Protein AF-A0A7J3ZB89-F1 (afdb_monomer_lite)

Structure (mmCIF, N/CA/C/O backbone):
data_AF-A0A7J3ZB89-F1
#
_entry.id   AF-A0A7J3ZB89-F1
#
loop_
_atom_site.group_PDB
_atom_site.id
_atom_site.type_symbol
_atom_site.label_atom_id
_atom_site.label_alt_id
_atom_site.label_comp_id
_atom_site.label_asym_id
_atom_site.label_entity_id
_atom_site.label_seq_id
_atom_site.pdbx_PDB_ins_code
_atom_site.Cartn_x
_atom_site.Cartn_y
_atom_site.Cartn_z
_atom_site.occupancy
_atom_site.B_iso_or_equiv
_atom_site.auth_seq_id
_atom_site.auth_comp_id
_atom_site.auth_asym_id
_atom_site.auth_atom_id
_atom_site.pdbx_PDB_model_num
ATOM 1 N N . MET A 1 1 ? -1.189 5.297 5.459 1.00 79.19 1 MET A N 1
ATOM 2 C CA . MET A 1 1 ? -1.530 4.259 4.459 1.00 79.19 1 MET A CA 1
ATOM 3 C C . MET A 1 1 ? -0.538 4.238 3.300 1.00 79.19 1 MET A C 1
ATOM 5 O O . MET A 1 1 ? 0.124 3.229 3.144 1.00 79.19 1 MET A O 1
ATOM 9 N N . PHE A 1 2 ? -0.333 5.319 2.541 1.00 83.44 2 PHE A N 1
ATOM 10 C CA . PHE A 1 2 ? 0.710 5.305 1.499 1.00 83.44 2 PHE A CA 1
ATOM 11 C C . PHE A 1 2 ? 2.113 5.008 2.067 1.00 83.44 2 PHE A C 1
ATOM 13 O O . PHE A 1 2 ? 2.847 4.205 1.506 1.00 83.44 2 PHE A O 1
ATOM 20 N N . GLU A 1 3 ? 2.425 5.529 3.260 1.00 87.94 3 GLU A N 1
ATOM 21 C CA . GLU A 1 3 ? 3.652 5.182 4.001 1.00 87.94 3 GLU A CA 1
ATOM 22 C C . GLU A 1 3 ? 3.804 3.684 4.313 1.00 87.94 3 GLU A C 1
ATOM 24 O O . GLU A 1 3 ? 4.921 3.176 4.345 1.00 87.94 3 GLU A O 1
ATOM 29 N N . TYR A 1 4 ? 2.701 2.948 4.486 1.00 93.94 4 TYR A N 1
ATOM 30 C CA . TYR A 1 4 ? 2.756 1.497 4.680 1.00 93.94 4 TYR A CA 1
ATOM 31 C C . TYR A 1 4 ? 3.288 0.802 3.420 1.00 93.94 4 TYR A C 1
ATOM 33 O O . TYR A 1 4 ? 4.195 -0.024 3.502 1.00 93.94 4 TYR A O 1
ATOM 41 N N . PHE A 1 5 ? 2.787 1.187 2.245 1.00 94.44 5 PHE A N 1
ATOM 42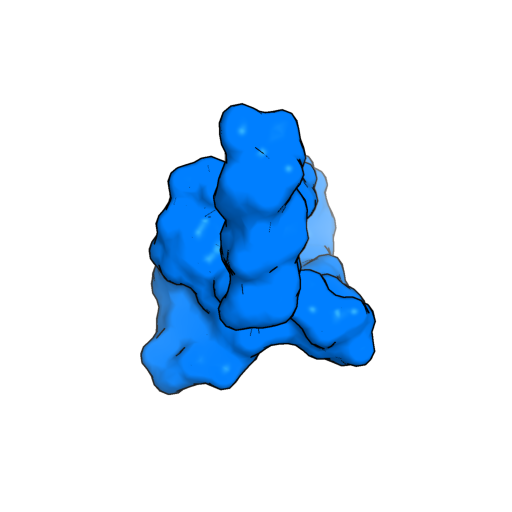 C CA . PHE A 1 5 ? 3.262 0.639 0.974 1.00 94.44 5 PHE A CA 1
ATOM 43 C C . PHE A 1 5 ? 4.663 1.138 0.607 1.00 94.44 5 PHE A C 1
ATOM 45 O O . PHE A 1 5 ? 5.438 0.378 0.037 1.00 94.44 5 PHE A O 1
ATOM 52 N N . LYS A 1 6 ? 5.035 2.366 0.994 1.00 92.38 6 LYS A N 1
ATOM 53 C CA . LYS A 1 6 ? 6.418 2.854 0.867 1.00 92.38 6 LYS A CA 1
ATOM 54 C C . LYS A 1 6 ? 7.405 2.045 1.703 1.00 92.38 6 LYS A C 1
ATOM 56 O O . LYS A 1 6 ? 8.509 1.796 1.240 1.00 92.38 6 LYS A O 1
ATOM 61 N N . LYS A 1 7 ? 7.020 1.641 2.917 1.00 92.56 7 LYS A N 1
ATOM 62 C CA . LYS A 1 7 ? 7.880 0.851 3.806 1.00 92.56 7 LYS A CA 1
ATOM 63 C C . LYS A 1 7 ? 8.033 -0.594 3.332 1.00 92.56 7 LYS A C 1
ATOM 65 O O . LYS A 1 7 ? 9.131 -1.130 3.393 1.00 92.56 7 LYS A O 1
ATOM 70 N N . ASN A 1 8 ? 6.942 -1.217 2.884 1.00 94.12 8 ASN A N 1
ATOM 71 C CA . ASN A 1 8 ? 6.945 -2.639 2.535 1.00 94.12 8 ASN A CA 1
ATOM 72 C C . ASN A 1 8 ? 7.320 -2.911 1.072 1.00 94.12 8 ASN A C 1
ATOM 74 O O . ASN A 1 8 ? 7.839 -3.982 0.784 1.00 94.12 8 ASN A O 1
ATOM 78 N N . ILE A 1 9 ? 7.104 -1.952 0.160 1.00 93.81 9 ILE A N 1
ATOM 79 C CA . ILE A 1 9 ? 7.360 -2.017 -1.293 1.00 93.81 9 ILE A CA 1
ATOM 80 C C . ILE A 1 9 ? 6.537 -3.077 -2.044 1.00 93.81 9 ILE A C 1
ATOM 82 O O . ILE A 1 9 ? 5.941 -2.754 -3.067 1.00 93.81 9 ILE A O 1
ATOM 86 N N . SER A 1 10 ? 6.469 -4.307 -1.551 1.00 96.62 10 SER A N 1
ATOM 87 C CA . SER A 1 10 ? 5.674 -5.424 -2.057 1.00 96.62 10 SER A CA 1
ATOM 88 C C . SER A 1 10 ? 5.088 -6.171 -0.868 1.00 96.62 10 SER A C 1
ATOM 90 O O . SER A 1 10 ? 5.816 -6.546 0.049 1.00 96.62 10 SER A O 1
ATOM 92 N N . VAL A 1 11 ? 3.781 -6.411 -0.879 1.00 97.50 11 VAL A N 1
ATOM 93 C CA . VAL A 1 11 ? 3.105 -7.125 0.205 1.00 97.50 11 VAL A CA 1
ATOM 94 C C . VAL A 1 11 ? 2.030 -8.064 -0.333 1.00 97.50 11 VAL A C 1
ATOM 96 O O . VAL A 1 11 ? 1.361 -7.753 -1.316 1.00 97.50 11 VAL A O 1
ATOM 99 N N . GLY A 1 12 ? 1.844 -9.215 0.313 1.00 98.06 12 GLY A N 1
ATOM 100 C CA . GLY A 1 12 ? 0.753 -10.131 -0.025 1.00 98.06 12 GLY A CA 1
ATOM 101 C C . GLY A 1 12 ? -0.614 -9.480 0.210 1.00 98.06 12 GLY A C 1
ATOM 102 O O . GLY A 1 12 ? -0.815 -8.817 1.226 1.00 98.06 12 GLY A O 1
ATOM 103 N N . GLU A 1 13 ? -1.566 -9.680 -0.700 1.00 97.12 13 GLU A N 1
ATOM 104 C CA . GLU A 1 13 ? -2.878 -9.011 -0.688 1.00 97.12 13 GLU A CA 1
ATOM 105 C C . GLU A 1 13 ? -3.657 -9.279 0.610 1.00 97.12 13 GLU A C 1
ATOM 107 O O . GLU A 1 13 ? -4.148 -8.348 1.250 1.00 97.12 13 GLU A O 1
ATOM 112 N N . ILE A 1 14 ? -3.695 -10.539 1.055 1.00 97.44 14 ILE A N 1
ATOM 113 C CA . ILE A 1 14 ? -4.371 -10.936 2.301 1.00 97.44 14 ILE A CA 1
ATOM 114 C C . ILE A 1 14 ? -3.727 -10.250 3.513 1.00 97.44 14 ILE A C 1
ATOM 116 O O . ILE A 1 14 ? -4.430 -9.738 4.389 1.00 97.44 14 ILE A O 1
ATOM 120 N N . LEU A 1 15 ? -2.392 -10.216 3.559 1.00 97.56 15 LEU A N 1
ATOM 121 C CA . LEU A 1 15 ? -1.652 -9.588 4.651 1.00 97.56 15 LEU A CA 1
ATOM 122 C C . LEU A 1 15 ? -1.885 -8.074 4.667 1.00 97.56 15 LEU A C 1
ATOM 124 O O . LEU A 1 15 ? -2.200 -7.525 5.720 1.00 97.56 15 LEU A O 1
ATOM 128 N N . ALA A 1 16 ? -1.831 -7.430 3.500 1.00 96.88 16 ALA A N 1
ATOM 129 C CA . ALA A 1 16 ? -2.083 -6.003 3.346 1.00 96.88 16 ALA A CA 1
ATOM 130 C C . ALA A 1 16 ? -3.455 -5.613 3.895 1.00 96.88 16 ALA A C 1
ATOM 132 O O . ALA A 1 16 ? -3.562 -4.709 4.721 1.00 96.88 16 ALA A O 1
ATOM 133 N N . VAL A 1 17 ? -4.512 -6.325 3.494 1.00 97.00 17 VAL A N 1
ATOM 134 C CA . VAL A 1 17 ? -5.877 -6.061 3.974 1.00 97.00 17 VAL A CA 1
ATOM 135 C C . VAL A 1 17 ? -5.976 -6.265 5.485 1.00 97.00 17 VAL A C 1
ATOM 137 O O . VAL A 1 17 ? -6.556 -5.427 6.181 1.00 97.00 17 VAL A O 1
ATOM 140 N N . LYS A 1 18 ? -5.386 -7.346 6.010 1.00 97.25 18 LYS A N 1
ATOM 141 C CA . LYS A 1 18 ? -5.393 -7.654 7.445 1.00 97.25 18 LYS A CA 1
ATOM 142 C C . LYS A 1 18 ? -4.685 -6.571 8.262 1.00 97.25 18 LYS A C 1
ATOM 144 O O . LYS A 1 18 ? -5.249 -6.081 9.238 1.00 97.25 18 LYS A O 1
ATOM 149 N N . GLU A 1 19 ? -3.481 -6.170 7.871 1.00 96.25 19 GLU A N 1
ATOM 150 C CA . GLU A 1 19 ? -2.687 -5.164 8.586 1.00 96.25 19 GLU A CA 1
ATOM 151 C C . GLU A 1 19 ? -3.305 -3.770 8.486 1.00 96.25 19 GLU A C 1
ATOM 153 O O . GLU A 1 19 ? -3.403 -3.061 9.487 1.00 96.25 19 GLU A O 1
ATOM 158 N N . LEU A 1 20 ? -3.810 -3.389 7.313 1.00 95.75 20 LEU A N 1
ATOM 159 C CA . LEU A 1 20 ? -4.519 -2.124 7.126 1.00 95.75 20 LEU A CA 1
ATOM 160 C C . LEU A 1 20 ? -5.795 -2.043 7.978 1.00 95.75 20 LEU A C 1
ATOM 162 O O . LEU A 1 20 ? -6.086 -0.990 8.549 1.00 95.75 20 LEU A O 1
ATOM 166 N N . ARG A 1 21 ? -6.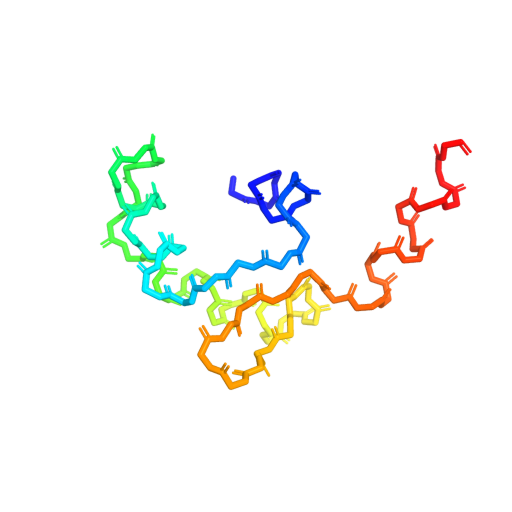526 -3.151 8.130 1.00 96.12 21 ARG A N 1
ATOM 167 C CA . ARG A 1 21 ? -7.702 -3.212 9.010 1.00 96.12 21 ARG A CA 1
ATOM 168 C C . ARG A 1 21 ? -7.311 -3.164 10.489 1.00 96.12 21 ARG A C 1
ATOM 170 O O . ARG A 1 21 ? -7.887 -2.397 11.254 1.00 96.12 21 ARG A O 1
ATOM 177 N N . LEU A 1 22 ? -6.338 -3.971 10.912 1.00 96.25 22 LEU A N 1
ATOM 178 C CA . LEU A 1 22 ? -6.016 -4.143 12.333 1.00 96.25 22 LEU A CA 1
ATOM 179 C C . LEU A 1 22 ? -5.141 -3.023 12.902 1.00 96.25 22 LEU A C 1
ATOM 181 O O . LEU A 1 22 ? -5.422 -2.546 14.004 1.00 96.25 22 LEU A O 1
ATOM 185 N 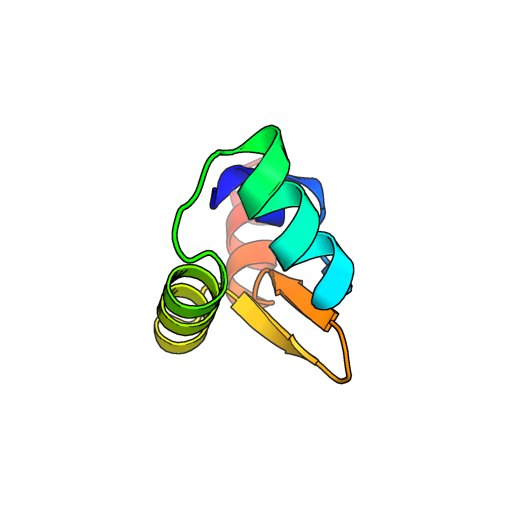N . LEU A 1 23 ? -4.104 -2.616 12.168 1.00 93.56 23 LEU A N 1
ATOM 186 C CA . LEU A 1 23 ? -3.098 -1.653 12.622 1.00 93.56 23 LEU A CA 1
ATOM 187 C C . LEU A 1 23 ? -3.490 -0.219 12.273 1.00 93.56 23 LEU A C 1
ATOM 189 O O . LEU A 1 23 ? -3.300 0.683 13.081 1.00 93.56 23 LEU A O 1
ATOM 193 N N . TYR A 1 24 ? -4.071 -0.016 11.089 1.00 91.94 24 TYR A N 1
ATOM 194 C CA . TYR A 1 24 ? -4.452 1.313 10.601 1.00 91.94 24 TYR A CA 1
ATOM 195 C C . TYR A 1 24 ? -5.949 1.615 10.750 1.00 91.94 24 TYR A C 1
ATOM 197 O O . TYR A 1 24 ? -6.381 2.692 10.349 1.00 91.94 24 TYR A O 1
ATOM 205 N N . LYS A 1 25 ? -6.726 0.687 11.334 1.00 94.06 25 LYS A N 1
ATOM 206 C CA . LYS A 1 25 ? -8.164 0.831 11.637 1.00 94.06 25 LYS A CA 1
ATOM 207 C C . LYS A 1 25 ? -9.010 1.268 10.436 1.00 94.06 25 LYS A C 1
ATOM 209 O O . LYS A 1 25 ? -9.994 1.982 10.589 1.00 94.06 25 LYS A O 1
ATOM 214 N N . LEU A 1 26 ? -8.630 0.835 9.234 1.00 93.62 26 LEU A N 1
ATOM 215 C CA . LEU A 1 26 ? -9.374 1.148 8.019 1.00 93.62 26 LEU A CA 1
ATOM 216 C C . LEU A 1 26 ? -10.611 0.251 7.907 1.00 93.62 26 LEU A C 1
ATOM 218 O O . LEU A 1 26 ? -10.498 -0.976 7.940 1.00 93.62 26 LEU A O 1
ATOM 222 N N . GLU A 1 27 ? -11.779 0.871 7.738 1.00 92.88 27 GLU A N 1
ATOM 223 C CA . GLU A 1 27 ? -13.060 0.167 7.590 1.00 92.88 27 GLU A CA 1
ATOM 224 C C . GLU A 1 27 ? -13.099 -0.695 6.320 1.00 92.88 27 GLU A C 1
ATOM 226 O O . GLU A 1 27 ? -13.515 -1.858 6.362 1.00 92.88 27 GLU A O 1
ATOM 231 N N . ASP A 1 28 ? -12.586 -0.150 5.213 1.00 95.38 28 ASP A N 1
ATOM 232 C CA . ASP A 1 28 ? -12.514 -0.816 3.912 1.00 95.38 28 ASP A CA 1
ATOM 233 C C . ASP A 1 28 ? -11.129 -0.635 3.251 1.00 95.38 28 ASP A C 1
ATOM 235 O O . ASP A 1 28 ? -10.915 0.262 2.425 1.00 95.38 28 ASP A O 1
ATOM 239 N N . PRO A 1 29 ? -10.147 -1.482 3.617 1.00 96.00 29 PRO A N 1
ATOM 240 C CA . PRO A 1 29 ? -8.819 -1.458 3.012 1.00 96.00 29 PRO A CA 1
ATOM 241 C C . PRO A 1 29 ? -8.824 -1.741 1.507 1.00 96.00 29 PRO A C 1
ATOM 243 O O . PRO A 1 29 ? -7.989 -1.190 0.790 1.00 96.00 29 PRO A O 1
ATOM 246 N N . LEU A 1 30 ? -9.746 -2.583 1.027 1.00 95.44 30 LEU A N 1
ATOM 247 C CA . LEU A 1 30 ? -9.800 -3.012 -0.373 1.00 95.44 30 LEU A CA 1
ATOM 248 C C . LEU A 1 30 ? -10.147 -1.835 -1.281 1.00 95.44 30 LEU A C 1
ATOM 250 O O . LEU A 1 30 ? -9.406 -1.547 -2.220 1.00 95.44 30 LEU A O 1
ATOM 254 N N . LYS A 1 31 ? -11.189 -1.071 -0.939 1.00 96.00 31 LYS A N 1
ATOM 255 C CA . LYS A 1 31 ? -11.574 0.133 -1.692 1.00 96.00 31 LYS A CA 1
ATOM 256 C C . LYS A 1 31 ? -10.443 1.158 -1.780 1.00 96.00 31 LYS A C 1
ATOM 258 O O . LYS A 1 31 ? -10.270 1.828 -2.803 1.00 96.00 31 LYS A O 1
ATOM 263 N N . ILE A 1 32 ? -9.657 1.286 -0.713 1.00 94.62 32 ILE A N 1
ATOM 264 C CA . ILE A 1 32 ? -8.499 2.183 -0.663 1.00 94.62 32 ILE A CA 1
ATOM 265 C C . ILE A 1 32 ? -7.371 1.670 -1.566 1.00 94.62 32 ILE A C 1
ATOM 267 O O . ILE A 1 32 ? -6.836 2.445 -2.362 1.00 94.62 32 ILE A O 1
ATOM 271 N N . ILE A 1 33 ? -7.035 0.382 -1.471 1.00 96.12 33 ILE A N 1
ATOM 272 C CA . ILE A 1 33 ? -6.049 -0.289 -2.329 1.00 96.12 33 ILE A CA 1
ATOM 273 C C . ILE A 1 33 ? -6.408 -0.099 -3.803 1.00 96.12 33 ILE A C 1
ATOM 275 O O . ILE A 1 33 ? -5.581 0.372 -4.582 1.00 96.12 33 ILE A O 1
ATOM 279 N N . GLU A 1 34 ? -7.651 -0.383 -4.183 1.00 96.56 34 GLU A N 1
ATOM 280 C CA . GLU A 1 34 ? -8.117 -0.220 -5.559 1.00 96.56 34 GLU A CA 1
ATOM 281 C C . GLU A 1 34 ? -8.029 1.230 -6.034 1.00 96.56 34 GLU A C 1
ATOM 283 O O . GLU A 1 34 ? -7.647 1.494 -7.173 1.00 96.56 34 GLU A O 1
ATOM 288 N N . SER A 1 35 ? -8.354 2.190 -5.164 1.00 96.25 35 SER A N 1
ATOM 289 C CA . SER A 1 35 ? -8.219 3.616 -5.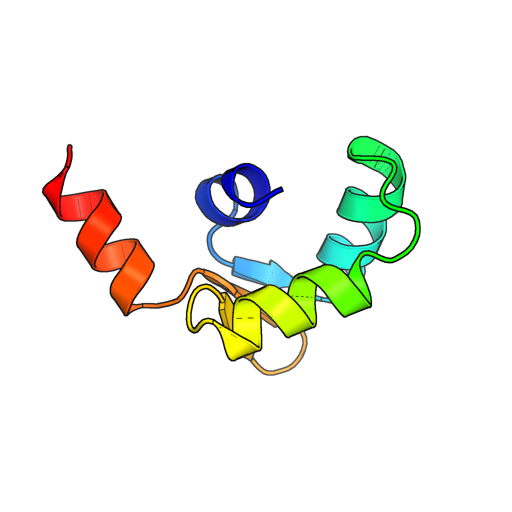470 1.00 96.25 35 SER A CA 1
ATOM 290 C C . SER A 1 35 ? -6.768 4.000 -5.759 1.00 96.25 35 SER A C 1
ATOM 292 O O . SER A 1 35 ? -6.506 4.754 -6.695 1.00 96.25 35 SER A O 1
ATOM 294 N N . LEU A 1 36 ? -5.810 3.457 -5.004 1.00 96.12 36 LEU A N 1
ATOM 295 C CA . LEU A 1 36 ? -4.390 3.691 -5.257 1.00 96.12 36 LEU A CA 1
ATOM 296 C C . LEU A 1 36 ? -3.882 2.995 -6.523 1.00 96.12 36 LEU A C 1
ATOM 298 O O . LEU A 1 36 ? -3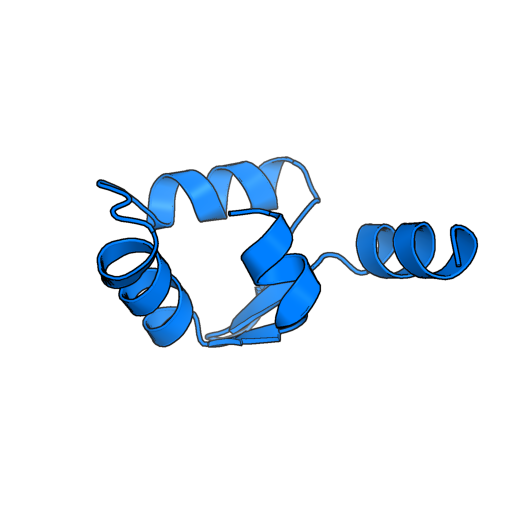.063 3.580 -7.231 1.00 96.12 36 LEU A O 1
ATOM 302 N N . ILE A 1 37 ? -4.381 1.796 -6.829 1.00 96.88 37 ILE A N 1
ATOM 303 C CA . ILE A 1 37 ? -4.075 1.100 -8.086 1.00 96.88 37 ILE A CA 1
ATOM 304 C C . ILE A 1 37 ? -4.577 1.928 -9.274 1.00 96.88 37 ILE A C 1
ATOM 306 O O . ILE A 1 37 ? -3.809 2.222 -10.185 1.00 96.88 37 ILE A O 1
ATOM 310 N N . ARG A 1 38 ? -5.831 2.403 -9.235 1.00 97.62 38 ARG A N 1
ATOM 311 C CA . ARG A 1 38 ? -6.398 3.273 -10.286 1.00 97.62 38 ARG A CA 1
ATOM 312 C C . ARG A 1 38 ? -5.614 4.571 -10.478 1.00 97.62 38 ARG A C 1
ATOM 314 O O . ARG A 1 38 ? -5.551 5.087 -11.586 1.00 97.62 38 ARG A O 1
ATOM 321 N N . LYS A 1 39 ? -5.012 5.098 -9.410 1.00 96.56 39 LYS A N 1
ATOM 322 C CA . LYS A 1 39 ? -4.152 6.292 -9.450 1.00 96.56 39 LYS A CA 1
ATOM 323 C C . LYS A 1 39 ? -2.726 6.011 -9.941 1.00 96.56 39 LYS A C 1
ATOM 325 O O . LYS A 1 39 ? -1.924 6.938 -9.979 1.00 96.56 39 LYS A O 1
ATOM 330 N N . GLY A 1 40 ? -2.385 4.761 -10.261 1.00 96.62 40 GLY A N 1
ATOM 331 C CA . GLY A 1 40 ? -1.034 4.369 -10.668 1.00 96.62 40 GLY A CA 1
ATOM 332 C C . GLY A 1 40 ? -0.005 4.446 -9.538 1.00 96.62 40 GLY A C 1
ATOM 333 O O . GLY A 1 40 ? 1.191 4.518 -9.802 1.00 96.62 40 GLY A O 1
ATOM 334 N N . LEU A 1 41 ? -0.455 4.467 -8.278 1.00 97.12 41 LEU A N 1
ATOM 335 C CA . LEU A 1 41 ? 0.424 4.514 -7.108 1.00 97.12 41 LEU A CA 1
ATOM 336 C C . LEU A 1 41 ? 0.820 3.115 -6.631 1.00 97.12 41 LEU A C 1
ATOM 338 O O . LEU A 1 41 ? 1.888 2.945 -6.041 1.00 97.12 41 LEU A O 1
ATOM 342 N N . LEU A 1 42 ? -0.037 2.127 -6.893 1.00 97.94 42 LEU A N 1
ATOM 343 C CA . LEU A 1 42 ? 0.197 0.711 -6.633 1.00 97.94 42 LEU A CA 1
ATOM 344 C C . LEU A 1 42 ? -0.026 -0.109 -7.910 1.00 97.94 42 LEU A C 1
ATOM 346 O O . LEU A 1 42 ? -0.773 0.295 -8.797 1.00 97.94 42 LEU A O 1
ATOM 350 N N . GLU A 1 43 ? 0.574 -1.290 -7.960 1.00 97.88 43 GLU A N 1
ATOM 351 C CA . GLU A 1 43 ? 0.428 -2.289 -9.017 1.00 97.88 43 GLU A CA 1
ATOM 352 C C . GLU A 1 43 ? -0.062 -3.604 -8.390 1.00 97.88 43 GLU A C 1
ATOM 354 O O . GLU A 1 43 ? 0.469 -4.047 -7.366 1.00 97.88 43 GLU A O 1
ATOM 359 N N . LYS A 1 44 ? -1.067 -4.249 -8.997 1.00 97.00 44 LYS A N 1
ATOM 360 C CA . LYS A 1 44 ? -1.549 -5.568 -8.559 1.00 97.00 44 LYS A CA 1
ATOM 361 C C . LYS A 1 44 ? -0.791 -6.672 -9.295 1.00 97.00 44 LYS A C 1
ATOM 363 O O . LYS A 1 44 ? -0.810 -6.722 -10.520 1.00 97.00 44 LYS A O 1
ATOM 368 N N . GLY A 1 45 ? -0.127 -7.540 -8.537 1.00 93.69 45 GLY A N 1
ATOM 369 C CA . GLY A 1 45 ? 0.448 -8.794 -9.022 1.00 93.69 45 GLY A CA 1
ATOM 370 C C . GLY A 1 45 ? -0.443 -9.989 -8.676 1.00 93.69 45 GLY A C 1
ATOM 371 O O . GLY A 1 45 ? -1.539 -9.834 -8.136 1.00 93.69 45 GLY A O 1
ATOM 372 N N . VAL A 1 46 ? 0.042 -11.203 -8.937 1.00 95.19 46 VAL A N 1
ATOM 373 C CA . VAL A 1 46 ? -0.648 -12.430 -8.510 1.00 95.19 46 VAL A CA 1
ATOM 374 C C . VAL A 1 46 ? -0.531 -12.562 -6.990 1.00 95.19 46 VAL A C 1
ATOM 376 O O . VAL A 1 46 ? 0.542 -12.853 -6.472 1.00 95.19 46 VAL A O 1
ATOM 379 N N . GLY A 1 47 ? -1.626 -12.295 -6.273 1.00 95.19 47 GLY A N 1
ATOM 380 C CA . GLY A 1 47 ? -1.694 -12.389 -4.809 1.00 95.19 47 GLY A CA 1
ATOM 381 C C . GLY A 1 47 ? -0.903 -11.320 -4.044 1.00 95.19 47 GLY A C 1
ATOM 382 O O . GLY A 1 47 ? -0.798 -11.409 -2.821 1.00 95.19 47 GLY A O 1
ATOM 383 N N . CYS A 1 48 ? -0.370 -10.306 -4.732 1.00 97.19 48 CYS A N 1
ATOM 384 C CA . CYS A 1 48 ? 0.484 -9.269 -4.151 1.00 97.19 48 CYS A CA 1
ATOM 385 C C . CYS A 1 48 ? 0.073 -7.866 -4.605 1.00 97.19 48 CYS A C 1
ATOM 387 O O . CYS A 1 48 ? -0.438 -7.664 -5.708 1.00 97.19 48 CYS A O 1
ATOM 389 N N . ILE A 1 49 ? 0.367 -6.884 -3.760 1.00 97.94 49 ILE A N 1
ATOM 390 C CA . ILE A 1 49 ? 0.216 -5.457 -4.021 1.00 97.94 49 ILE A CA 1
ATOM 391 C C . ILE A 1 49 ? 1.594 -4.816 -3.902 1.00 97.94 49 ILE A C 1
ATOM 393 O O . ILE A 1 49 ? 2.246 -4.900 -2.860 1.00 97.94 49 ILE A O 1
ATOM 397 N N . ASN A 1 50 ? 2.019 -4.156 -4.971 1.00 97.69 50 ASN A N 1
ATOM 398 C CA . ASN A 1 50 ? 3.324 -3.521 -5.076 1.00 97.69 50 ASN A CA 1
ATOM 399 C C . ASN A 1 50 ? 3.168 -2.005 -5.118 1.00 97.69 50 ASN A C 1
ATOM 401 O O . ASN A 1 50 ? 2.216 -1.493 -5.701 1.00 97.69 50 ASN A O 1
ATOM 405 N N . LEU A 1 51 ? 4.124 -1.270 -4.558 1.00 97.31 51 LEU A N 1
ATOM 406 C CA . LEU A 1 51 ? 4.298 0.145 -4.860 1.00 97.31 51 LEU A CA 1
ATOM 407 C C . LEU A 1 51 ? 4.662 0.278 -6.334 1.00 97.31 51 LEU A C 1
ATOM 409 O O . LEU A 1 51 ? 5.564 -0.430 -6.773 1.00 97.31 51 LEU A O 1
ATOM 413 N N . ALA A 1 52 ? 4.006 1.160 -7.084 1.00 97.38 52 ALA A N 1
ATOM 414 C CA . ALA A 1 52 ? 4.231 1.244 -8.522 1.00 97.38 52 ALA A CA 1
ATOM 415 C C . ALA A 1 52 ? 5.700 1.536 -8.865 1.00 97.38 52 ALA A C 1
ATOM 417 O O . ALA A 1 52 ? 6.396 2.270 -8.157 1.00 97.38 52 ALA A O 1
ATOM 418 N N . SER A 1 53 ? 6.177 0.959 -9.962 1.00 94.69 53 SER A N 1
ATO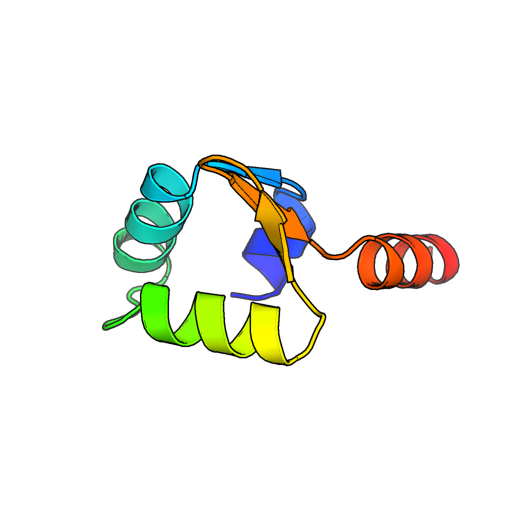M 419 C CA . SER A 1 53 ? 7.550 1.127 -10.450 1.00 94.69 53 SER A CA 1
ATOM 420 C C . SER A 1 53 ? 7.936 2.598 -10.620 1.00 94.69 53 SER A C 1
ATOM 422 O O . SER A 1 53 ? 8.959 3.030 -10.087 1.00 94.69 53 SER A O 1
ATOM 424 N N . SER A 1 54 ? 7.067 3.388 -11.250 1.00 94.75 54 SER A N 1
ATOM 425 C CA . SER A 1 54 ? 7.206 4.842 -11.399 1.00 94.75 54 SER A CA 1
ATOM 426 C C . SER A 1 54 ? 7.376 5.558 -10.056 1.00 94.75 54 SER A C 1
ATOM 428 O O . SER A 1 54 ? 8.249 6.413 -9.904 1.00 94.75 54 SER A O 1
ATOM 430 N N . VAL A 1 55 ? 6.595 5.163 -9.050 1.00 94.94 55 VAL A N 1
ATOM 431 C CA . VAL A 1 55 ? 6.663 5.718 -7.696 1.00 94.94 55 VAL A CA 1
ATOM 432 C C . VAL A 1 55 ? 7.982 5.353 -7.017 1.00 94.94 55 VAL A C 1
ATOM 434 O O . VAL A 1 55 ? 8.602 6.222 -6.403 1.00 94.94 55 VAL A O 1
ATOM 437 N N . ARG A 1 56 ? 8.453 4.105 -7.142 1.00 93.44 56 ARG A N 1
ATOM 438 C CA . ARG A 1 56 ? 9.757 3.684 -6.594 1.00 93.44 56 ARG A CA 1
ATOM 439 C C . ARG A 1 56 ? 10.900 4.513 -7.179 1.00 93.44 56 ARG A C 1
ATOM 441 O O . ARG A 1 56 ? 11.756 4.976 -6.429 1.00 93.44 56 ARG A O 1
ATOM 448 N N . GLU A 1 57 ? 10.887 4.753 -8.487 1.00 93.38 57 GLU A N 1
ATOM 449 C CA . GLU A 1 57 ? 11.903 5.576 -9.154 1.00 93.38 57 GLU A CA 1
ATOM 450 C C . GLU A 1 57 ? 11.846 7.046 -8.718 1.00 93.38 57 GLU A C 1
ATOM 452 O O . GLU A 1 57 ? 12.883 7.664 -8.479 1.00 93.38 57 GLU A O 1
ATOM 457 N N . MET A 1 58 ? 10.647 7.608 -8.535 1.00 90.94 58 MET A N 1
ATOM 458 C CA . MET A 1 58 ? 10.490 8.963 -7.993 1.00 90.94 58 MET A CA 1
ATOM 459 C C . MET A 1 58 ? 11.025 9.094 -6.563 1.00 90.94 58 MET A C 1
ATOM 461 O O . MET A 1 58 ? 11.582 10.137 -6.221 1.00 90.94 58 MET A O 1
ATOM 465 N N . LEU A 1 59 ? 10.856 8.064 -5.729 1.00 88.00 59 LEU A N 1
ATOM 466 C CA . LEU A 1 59 ? 11.355 8.064 -4.352 1.00 88.00 59 LEU A CA 1
ATOM 467 C C . LEU A 1 59 ? 12.882 7.984 -4.299 1.00 88.00 59 LEU A C 1
ATOM 469 O O . LEU A 1 59 ? 13.479 8.712 -3.515 1.00 88.00 59 LEU A O 1
ATOM 473 N N . LYS A 1 60 ? 13.517 7.178 -5.161 1.00 86.50 60 LYS A N 1
ATOM 474 C CA . LYS A 1 60 ? 14.987 7.086 -5.251 1.00 86.50 60 LYS A CA 1
ATOM 475 C C . LYS A 1 60 ? 15.650 8.413 -5.624 1.00 86.50 60 LYS A C 1
ATOM 477 O O . LYS A 1 60 ? 16.718 8.711 -5.121 1.00 86.50 60 LYS A O 1
ATOM 482 N N . LYS A 1 61 ? 15.016 9.217 -6.483 1.00 76.56 61 LYS A N 1
ATOM 483 C CA . LYS A 1 61 ? 15.547 10.521 -6.932 1.00 76.56 61 LYS A CA 1
ATOM 484 C C . LYS A 1 61 ? 15.487 11.630 -5.874 1.00 76.56 61 LYS A C 1
ATOM 486 O O . LYS A 1 61 ? 15.963 12.729 -6.135 1.00 76.56 61 LYS A O 1
ATOM 491 N N . ARG A 1 62 ? 14.831 11.388 -4.736 1.00 63.00 62 ARG A N 1
ATOM 492 C CA . ARG A 1 62 ? 14.642 12.372 -3.657 1.00 63.00 62 ARG A CA 1
ATOM 493 C C . ARG A 1 62 ? 15.533 12.118 -2.436 1.00 63.00 62 ARG A C 1
ATOM 495 O O . ARG A 1 62 ? 15.387 12.852 -1.461 1.00 63.00 62 ARG A O 1
ATOM 502 N N . VAL A 1 63 ? 16.381 11.089 -2.477 1.00 54.84 63 VAL A N 1
ATOM 503 C CA . VAL A 1 63 ? 17.339 10.728 -1.418 1.00 54.84 63 VAL A CA 1
ATOM 504 C C . VAL A 1 63 ? 18.744 11.102 -1.860 1.00 54.84 63 VAL A C 1
ATOM 506 O O . VAL A 1 63 ? 19.029 10.917 -3.064 1.00 54.84 63 VAL A O 1
#

pLDDT: mean 93.34, std 7.51, range [54.84, 98.06]

Foldseek 3Di:
DLVVQVVVQKDFPVVQQVCCCPVVVDPDSPVVLVVCVVVQQWDDDDRMIGGHPVNVVVVVVVD

Radius of gyration: 11.34 Å; chains: 1; bounding box: 30×25×24 Å

Secondary structure (DSSP, 8-state):
-HHHHHHHSEEEHHHHHHHHHHTS--S-HHHHHHHHHHTTSEEE-SSEEEE-HHHHHHHHTT-

Sequence (63 aa):
MFEYFKKNISVGEILAVKELRLLYKLEDPLKIIESLIRKGLLEKGVGCINLASSVREMLKKRV